Protein AF-A0A353IQE0-F1 (afdb_monomer_lite)

pLDDT: mean 75.42, std 11.04, range [31.83, 89.06]

Secondary structure (DSSP, 8-state):
---------HHHHHHHHH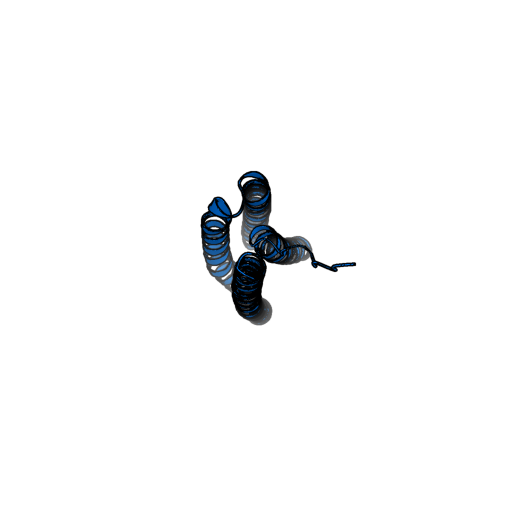HHHHHHHHHHHHHHHTTGGGS-HHHHHHHHHHHHHHHHHHHHHHHHHHHHHHH-HHHHHHHHHHHHHHHHHHHHHHHHHHHH-GGGHHHHHHHHHHHHHHHHHHHHHHHHHHHHHHHHHHHHHHHHHHHT--

Sequence (150 aa):
MSDQSPIQSSVNVFVDWAKARLDEMAANAGTLQTNLDKLDANTRVQAEQAIAQLNQWIEQGQSDIKTAQAQGEASVAQAKADMDAMWAKYQGDSEKWAQLAQDQHATFQARAQAQAQAWQDTVNTYMQRLNDVHDQNKTQAEAQVAQLQA

Radius of gyration: 20.25 Å; chains: 1; bounding box: 47×28×63 Å

Structure (mmCIF, N/CA/C/O backbone):
data_AF-A0A353IQE0-F1
#
_entry.id   AF-A0A353IQE0-F1
#
loop_
_atom_site.group_PDB
_atom_site.id
_atom_site.type_symbol
_atom_site.label_atom_id
_atom_site.label_alt_id
_atom_site.label_comp_id
_atom_site.label_asym_id
_atom_site.label_entity_id
_atom_site.label_seq_id
_atom_site.pdbx_PDB_ins_code
_atom_site.Cartn_x
_atom_site.Cartn_y
_atom_site.Cartn_z
_atom_site.occupancy
_atom_site.B_iso_or_equiv
_atom_site.auth_seq_id
_atom_site.auth_comp_id
_atom_site.auth_asym_id
_atom_site.auth_atom_id
_atom_site.pdbx_PDB_model_num
ATOM 1 N N . MET A 1 1 ? 6.827 -19.594 -36.884 1.00 31.83 1 MET A N 1
ATOM 2 C CA . MET A 1 1 ? 6.021 -18.709 -36.020 1.00 31.83 1 MET A CA 1
ATOM 3 C C . MET A 1 1 ? 6.875 -18.436 -34.807 1.00 31.83 1 MET A C 1
ATOM 5 O O . MET A 1 1 ? 7.380 -19.398 -34.244 1.00 31.83 1 MET A O 1
ATOM 9 N N . SER A 1 2 ? 7.127 -17.170 -34.491 1.00 40.03 2 SER A N 1
ATOM 10 C CA . SER A 1 2 ? 7.942 -16.800 -33.336 1.00 40.03 2 SER A CA 1
ATOM 11 C C . SER A 1 2 ? 6.997 -16.349 -32.237 1.00 40.03 2 SER A C 1
ATOM 13 O O . SER A 1 2 ? 6.524 -15.215 -32.289 1.00 40.03 2 SER A O 1
ATOM 15 N N . ASP A 1 3 ? 6.717 -17.224 -31.270 1.00 40.88 3 ASP A N 1
ATOM 16 C CA . ASP A 1 3 ? 6.020 -16.839 -30.041 1.00 40.88 3 ASP A CA 1
ATOM 17 C C . ASP A 1 3 ? 6.967 -16.001 -29.176 1.00 40.88 3 ASP A C 1
ATOM 19 O O . ASP A 1 3 ? 7.556 -16.455 -28.196 1.00 40.88 3 ASP A O 1
ATOM 23 N N . GLN A 1 4 ? 7.140 -14.743 -29.580 1.00 39.75 4 GLN A N 1
ATOM 24 C CA . GLN A 1 4 ? 7.589 -13.702 -28.676 1.00 39.75 4 GLN A CA 1
ATOM 25 C C . GLN A 1 4 ? 6.426 -13.410 -27.729 1.00 39.75 4 GLN A C 1
ATOM 27 O O . GLN A 1 4 ? 5.563 -12.582 -28.028 1.00 39.75 4 GLN A O 1
ATOM 32 N N . SER A 1 5 ? 6.409 -14.101 -26.585 1.00 46.19 5 SER A N 1
ATOM 33 C CA . SER A 1 5 ? 5.670 -13.638 -25.410 1.00 46.19 5 SER A CA 1
ATOM 34 C C . SER A 1 5 ? 5.940 -12.139 -25.242 1.00 46.19 5 SER A C 1
ATOM 36 O O . SER A 1 5 ? 7.108 -11.739 -25.294 1.00 46.19 5 SER A O 1
ATOM 38 N N . PRO A 1 6 ? 4.904 -11.293 -25.111 1.00 49.09 6 PRO A N 1
ATOM 39 C CA . PRO A 1 6 ? 5.100 -9.853 -25.097 1.00 49.09 6 PRO A CA 1
ATOM 40 C C . PRO A 1 6 ? 5.992 -9.466 -23.919 1.00 49.09 6 PRO A C 1
ATOM 42 O O . PRO A 1 6 ? 5.771 -9.936 -22.801 1.00 49.09 6 PRO A O 1
ATOM 45 N N . ILE A 1 7 ? 6.971 -8.595 -24.182 1.00 54.09 7 ILE A N 1
ATOM 46 C CA . ILE A 1 7 ? 7.855 -8.018 -23.164 1.00 54.09 7 ILE A CA 1
ATOM 47 C C . ILE A 1 7 ? 6.992 -7.516 -22.003 1.00 54.09 7 ILE A C 1
ATOM 49 O O . ILE A 1 7 ? 6.171 -6.607 -22.168 1.00 54.09 7 ILE A O 1
ATOM 53 N N . GLN A 1 8 ? 7.153 -8.123 -20.827 1.00 59.50 8 GLN A N 1
ATOM 54 C CA . GLN A 1 8 ? 6.471 -7.662 -19.626 1.00 59.50 8 GLN A CA 1
ATOM 55 C C . GLN A 1 8 ? 7.100 -6.331 -19.213 1.00 59.50 8 GLN A C 1
ATOM 57 O O . GLN A 1 8 ? 8.171 -6.307 -18.622 1.00 59.50 8 GLN A O 1
ATOM 62 N N . SER A 1 9 ? 6.452 -5.209 -19.534 1.00 77.38 9 SER A N 1
ATOM 63 C CA . SER A 1 9 ? 6.925 -3.901 -19.068 1.00 77.38 9 SER A CA 1
ATOM 64 C C . SER A 1 9 ? 6.909 -3.832 -17.539 1.00 77.38 9 SER A C 1
ATOM 66 O O . SER A 1 9 ? 5.978 -4.323 -16.890 1.00 77.38 9 SER A O 1
ATOM 68 N N . SER A 1 10 ? 7.902 -3.139 -16.978 1.00 76.25 10 SER A N 1
ATOM 69 C CA . SER A 1 10 ? 7.970 -2.801 -15.551 1.00 76.25 10 SER A CA 1
ATOM 70 C C . SER A 1 10 ? 6.695 -2.107 -15.048 1.00 76.25 10 SER A C 1
ATOM 72 O O . SER A 1 10 ? 6.279 -2.334 -13.912 1.00 76.25 10 SER A O 1
ATOM 74 N N . VAL A 1 11 ? 6.011 -1.352 -15.919 1.00 81.00 11 VAL A N 1
ATOM 75 C CA . VAL A 1 11 ? 4.709 -0.723 -15.649 1.00 81.00 11 VAL A CA 1
ATOM 76 C C . VAL A 1 11 ? 3.655 -1.764 -15.279 1.00 81.00 11 VAL A C 1
ATOM 78 O O . VAL A 1 11 ? 2.925 -1.556 -14.320 1.00 81.00 11 VAL A O 1
ATOM 81 N N . ASN A 1 12 ? 3.581 -2.901 -15.976 1.00 83.19 12 ASN A N 1
ATOM 82 C CA . ASN A 1 12 ? 2.582 -3.933 -15.674 1.00 83.19 12 ASN A CA 1
ATOM 83 C C . ASN A 1 12 ? 2.876 -4.616 -14.329 1.00 83.19 12 ASN A C 1
ATOM 85 O O . ASN A 1 12 ? 1.966 -4.816 -13.527 1.00 83.19 12 ASN A O 1
ATOM 89 N N . VAL A 1 13 ? 4.155 -4.903 -14.049 1.00 83.75 13 VAL A N 1
ATOM 90 C CA . VAL A 1 13 ? 4.597 -5.483 -12.767 1.00 83.75 13 VAL A CA 1
ATOM 91 C C . VAL A 1 13 ? 4.281 -4.540 -11.598 1.00 83.75 13 VAL A C 1
ATOM 93 O O . VAL A 1 13 ? 3.793 -4.991 -10.562 1.00 83.75 13 VAL A O 1
ATOM 96 N N . PHE A 1 14 ? 4.489 -3.232 -11.781 1.00 84.81 14 PHE A N 1
ATOM 97 C CA . PHE A 1 14 ? 4.093 -2.197 -10.823 1.00 84.81 14 PHE A CA 1
ATOM 98 C C . PHE A 1 14 ? 2.575 -2.104 -10.651 1.00 84.81 14 PHE A C 1
ATOM 100 O O . PHE A 1 14 ? 2.089 -2.132 -9.525 1.00 84.81 14 PHE A O 1
ATOM 107 N N . VAL A 1 15 ? 1.819 -2.033 -11.749 1.00 86.19 15 VAL A N 1
ATOM 108 C CA . VAL A 1 15 ? 0.356 -1.891 -11.739 1.00 86.19 15 VAL A CA 1
ATOM 109 C C . VAL A 1 15 ? -0.317 -3.039 -10.984 1.00 86.19 15 VAL A C 1
ATOM 111 O O . VAL A 1 15 ? -1.247 -2.793 -10.217 1.00 86.19 15 VAL A O 1
ATOM 114 N N . ASP A 1 16 ? 0.135 -4.279 -11.164 1.00 87.31 16 ASP A N 1
ATOM 115 C CA . ASP A 1 16 ? -0.478 -5.431 -10.495 1.00 87.31 16 ASP A CA 1
ATOM 116 C C . ASP A 1 16 ? -0.091 -5.531 -9.008 1.00 87.31 16 ASP A C 1
ATOM 118 O O . ASP A 1 16 ? -0.947 -5.852 -8.183 1.00 87.31 16 ASP A O 1
ATOM 122 N N . TRP A 1 17 ? 1.146 -5.172 -8.642 1.00 87.62 17 TRP A N 1
ATOM 123 C CA . TRP A 1 17 ? 1.564 -5.001 -7.240 1.00 87.62 17 TRP A CA 1
ATOM 124 C C . TRP A 1 17 ? 0.764 -3.894 -6.536 1.00 87.62 17 TRP A C 1
ATOM 126 O O . TRP A 1 17 ? 0.255 -4.088 -5.432 1.00 87.62 17 TRP A O 1
ATOM 136 N N . ALA A 1 18 ? 0.601 -2.753 -7.206 1.00 87.44 18 ALA A N 1
ATOM 137 C CA . ALA A 1 18 ? -0.098 -1.590 -6.685 1.00 87.44 18 ALA A CA 1
ATOM 138 C C . ALA A 1 18 ? -1.591 -1.878 -6.453 1.00 87.44 18 ALA A C 1
ATOM 140 O O . ALA A 1 18 ? -2.099 -1.597 -5.368 1.00 87.44 18 ALA A O 1
ATOM 141 N N . LYS A 1 19 ? -2.287 -2.500 -7.420 1.00 89.00 19 LYS A N 1
ATOM 142 C CA . LYS A 1 19 ? -3.695 -2.926 -7.267 1.00 89.00 19 LYS A CA 1
ATOM 143 C C . LYS A 1 19 ? -3.885 -3.838 -6.060 1.00 89.00 19 LYS A C 1
ATOM 145 O O . LYS A 1 19 ? -4.678 -3.506 -5.184 1.00 89.00 19 LYS A O 1
ATOM 150 N N . ALA A 1 20 ? -3.115 -4.931 -5.994 1.00 85.69 20 ALA A N 1
ATOM 151 C CA . ALA A 1 20 ? -3.228 -5.926 -4.928 1.00 85.69 20 ALA A CA 1
ATOM 152 C C . ALA A 1 20 ? -3.124 -5.283 -3.537 1.00 85.69 20 ALA A C 1
ATOM 154 O O . ALA A 1 20 ? -3.786 -5.709 -2.592 1.00 85.69 20 ALA A O 1
ATOM 155 N N . ARG A 1 21 ? -2.342 -4.204 -3.419 1.00 81.31 21 ARG A N 1
ATOM 156 C CA . ARG A 1 21 ? -2.203 -3.477 -2.165 1.00 81.31 21 ARG A CA 1
ATOM 157 C C . ARG A 1 21 ? -3.342 -2.512 -1.845 1.00 81.31 21 ARG A C 1
ATOM 159 O O . ARG A 1 21 ? -3.717 -2.367 -0.681 1.00 81.31 21 ARG A O 1
ATOM 166 N N . LEU A 1 22 ? -3.906 -1.856 -2.850 1.00 86.44 22 LEU A N 1
ATOM 167 C CA . LEU A 1 22 ? -5.084 -1.010 -2.654 1.00 86.44 22 LEU A CA 1
ATOM 168 C C . LEU A 1 22 ? -6.300 -1.872 -2.267 1.00 86.44 22 LEU A C 1
ATOM 170 O O . LEU A 1 22 ? -7.083 -1.465 -1.409 1.00 86.44 22 LEU A O 1
ATOM 174 N N . ASP A 1 23 ? -6.391 -3.096 -2.798 1.00 86.06 23 ASP A N 1
ATOM 175 C CA . ASP A 1 23 ? -7.395 -4.092 -2.407 1.00 86.06 23 ASP A CA 1
ATOM 176 C C . ASP A 1 23 ? -7.244 -4.524 -0.931 1.00 86.06 23 ASP A C 1
ATOM 178 O O . ASP A 1 23 ? -8.236 -4.611 -0.203 1.00 86.06 23 ASP A O 1
ATOM 182 N N . GLU A 1 24 ? -6.016 -4.723 -0.433 1.00 81.38 24 GLU A N 1
ATOM 183 C CA . GLU A 1 24 ? -5.770 -4.995 0.994 1.00 81.38 24 GLU A CA 1
ATOM 184 C C . GLU A 1 24 ? -6.140 -3.811 1.904 1.00 81.38 24 GLU A C 1
ATOM 186 O O . GLU A 1 24 ? -6.763 -4.009 2.953 1.00 81.38 24 GLU A O 1
ATOM 191 N N . MET A 1 25 ? -5.808 -2.573 1.509 1.00 80.75 25 MET A N 1
ATOM 192 C CA . MET A 1 25 ? -6.256 -1.371 2.229 1.00 80.75 25 MET A CA 1
ATOM 193 C C . MET A 1 25 ? -7.790 -1.308 2.289 1.00 80.75 25 MET A C 1
ATOM 195 O O . MET A 1 25 ? -8.353 -1.079 3.363 1.00 80.75 25 MET A O 1
ATOM 199 N N . ALA A 1 26 ? -8.470 -1.576 1.169 1.00 83.69 26 ALA A N 1
ATOM 200 C CA . ALA A 1 26 ? -9.928 -1.567 1.076 1.00 83.69 26 ALA A CA 1
ATOM 201 C C . ALA A 1 26 ? -10.577 -2.661 1.945 1.00 83.69 26 ALA A C 1
ATOM 203 O O . ALA A 1 26 ? -11.546 -2.395 2.661 1.00 83.69 26 ALA A O 1
ATOM 204 N N . ALA A 1 27 ? -10.014 -3.873 1.963 1.00 83.19 27 ALA A N 1
ATOM 205 C CA . ALA A 1 27 ? -10.478 -4.966 2.821 1.00 83.19 27 ALA A CA 1
ATOM 206 C C . ALA A 1 27 ? -10.376 -4.621 4.321 1.00 83.19 27 ALA A C 1
ATOM 208 O O . ALA A 1 27 ? -11.225 -5.024 5.127 1.00 83.19 27 ALA A O 1
ATOM 209 N N . ASN A 1 28 ? -9.366 -3.841 4.710 1.00 74.44 28 ASN A N 1
ATOM 210 C CA . ASN A 1 28 ? -9.199 -3.367 6.082 1.00 74.44 28 ASN A CA 1
ATOM 211 C C . ASN A 1 28 ? -10.125 -2.196 6.425 1.00 74.44 28 ASN A C 1
ATOM 213 O O . ASN A 1 28 ? -10.754 -2.240 7.483 1.00 74.44 28 ASN A O 1
ATOM 217 N N . ALA A 1 29 ? -10.311 -1.232 5.518 1.00 76.19 29 ALA A N 1
ATOM 218 C CA . ALA A 1 29 ? -11.320 -0.182 5.663 1.00 76.19 29 ALA A CA 1
ATOM 219 C C . ALA A 1 29 ? -12.729 -0.783 5.842 1.00 76.19 29 ALA A C 1
ATOM 221 O O . ALA A 1 29 ? -13.426 -0.453 6.799 1.00 76.19 29 ALA A O 1
ATOM 222 N N . GLY A 1 30 ? -13.112 -1.759 5.009 1.00 74.62 30 GLY A N 1
ATOM 223 C CA . GLY A 1 30 ? -14.383 -2.485 5.138 1.00 74.62 30 GLY A CA 1
ATOM 224 C C . GLY A 1 30 ? -14.501 -3.314 6.427 1.00 74.62 30 GLY A C 1
ATOM 225 O O . GLY A 1 30 ? -15.585 -3.429 7.006 1.00 74.62 30 GLY A O 1
ATOM 226 N N . THR A 1 31 ? -13.387 -3.848 6.941 1.00 73.31 31 THR A N 1
ATOM 227 C CA . THR A 1 31 ? -13.373 -4.522 8.252 1.00 73.31 31 THR A CA 1
ATOM 228 C C . THR A 1 31 ? -13.590 -3.527 9.395 1.00 73.31 31 THR A C 1
ATOM 230 O O . THR A 1 31 ? -14.360 -3.820 10.306 1.00 73.31 31 THR A O 1
ATOM 233 N N . LEU A 1 32 ? -12.968 -2.344 9.362 1.00 71.69 32 LEU A N 1
ATOM 234 C CA . LEU A 1 32 ? -13.233 -1.289 10.347 1.00 71.69 32 LEU A CA 1
ATOM 235 C C . LEU A 1 32 ? -14.700 -0.836 10.267 1.00 71.69 32 LEU A C 1
ATOM 237 O O . LEU A 1 32 ? -15.397 -0.840 11.281 1.00 71.69 32 LEU A O 1
ATOM 241 N N . GLN A 1 33 ? -15.197 -0.562 9.056 1.00 75.31 33 GLN A N 1
ATOM 242 C CA . GLN A 1 33 ? -16.572 -0.127 8.784 1.00 75.31 33 GLN A CA 1
ATOM 243 C C . GLN A 1 33 ? -17.618 -1.077 9.395 1.00 75.31 33 GLN A C 1
ATOM 245 O O . GLN A 1 33 ? -18.544 -0.628 10.066 1.00 75.31 33 GLN A O 1
ATOM 250 N N . THR A 1 34 ? -17.445 -2.393 9.225 1.00 77.00 34 THR A N 1
ATOM 251 C CA . THR A 1 34 ? -18.360 -3.432 9.748 1.00 77.00 34 THR A CA 1
ATOM 252 C C . THR A 1 34 ? -18.287 -3.647 11.266 1.00 77.00 34 THR A C 1
ATOM 254 O O . THR A 1 34 ? -19.056 -4.440 11.816 1.00 77.00 34 THR A O 1
ATOM 257 N N . ASN A 1 35 ? -17.388 -2.949 11.967 1.00 70.38 35 ASN A N 1
ATOM 258 C CA . ASN A 1 35 ? -17.261 -3.002 13.423 1.00 70.38 35 ASN A CA 1
ATOM 259 C C . ASN A 1 35 ? -17.539 -1.659 14.125 1.00 70.38 35 ASN A C 1
ATOM 261 O O . ASN A 1 35 ? -17.584 -1.652 15.352 1.00 70.38 35 ASN A O 1
ATOM 265 N N . LEU A 1 36 ? -17.799 -0.561 13.398 1.00 72.31 36 LEU A N 1
ATOM 266 C CA . LEU A 1 36 ? -18.052 0.772 13.979 1.00 72.31 36 LEU A CA 1
ATOM 267 C C . LEU A 1 36 ? -19.172 0.792 15.028 1.00 72.31 36 LEU A C 1
ATOM 269 O O . LEU A 1 36 ? -19.028 1.425 16.070 1.00 72.31 36 LEU A O 1
ATOM 273 N N . ASP A 1 37 ? -20.268 0.068 14.790 1.00 75.38 37 ASP A N 1
ATOM 274 C CA . ASP A 1 37 ? -21.417 0.009 15.707 1.00 75.38 37 ASP A CA 1
ATOM 275 C C . ASP A 1 37 ? -21.161 -0.836 16.975 1.00 75.38 37 ASP A C 1
ATOM 277 O O . ASP A 1 37 ? -22.044 -0.969 17.819 1.00 75.38 37 ASP A O 1
ATOM 281 N N . LYS A 1 38 ? -19.954 -1.403 17.123 1.00 73.00 38 LYS A N 1
ATOM 282 C CA . LYS A 1 38 ? -19.484 -2.117 18.326 1.00 73.00 38 LYS A CA 1
ATOM 283 C C . LYS A 1 38 ? -18.528 -1.273 19.179 1.00 73.00 38 LYS A C 1
ATOM 285 O O . LYS A 1 38 ? -18.077 -1.749 20.217 1.00 73.00 38 LYS A O 1
ATOM 290 N N . LEU A 1 39 ? -18.181 -0.067 18.726 1.00 71.88 39 LEU A N 1
ATOM 291 C CA . LEU A 1 39 ? -17.257 0.848 19.395 1.00 71.88 39 LEU A CA 1
ATOM 292 C C . LEU A 1 39 ? -18.030 1.881 20.225 1.00 71.88 39 LEU A C 1
ATOM 294 O O . LEU A 1 39 ? -19.154 2.256 19.884 1.00 71.88 39 LEU A O 1
ATOM 298 N N . ASP A 1 40 ? -17.411 2.385 21.293 1.00 75.31 40 ASP A N 1
ATOM 299 C CA . ASP A 1 40 ? -17.906 3.578 21.981 1.00 75.31 40 ASP A CA 1
ATOM 300 C C . ASP A 1 40 ? -17.809 4.822 21.076 1.00 75.31 40 ASP A C 1
ATOM 302 O O . ASP A 1 40 ? -17.095 4.832 20.073 1.00 75.31 40 ASP A O 1
ATOM 306 N N . ALA A 1 41 ? -18.500 5.903 21.441 1.00 74.75 41 ALA A N 1
ATOM 307 C CA . ALA A 1 41 ? -18.588 7.103 20.610 1.00 74.75 41 ALA A CA 1
ATOM 308 C C . ALA A 1 41 ? -17.231 7.774 20.302 1.00 74.75 41 ALA A C 1
ATOM 310 O O . ALA A 1 41 ? -17.086 8.364 19.233 1.00 74.75 41 ALA A O 1
ATOM 311 N N . ASN A 1 42 ? -16.237 7.691 21.193 1.00 72.69 42 ASN A N 1
ATOM 312 C CA . ASN A 1 42 ? -14.917 8.278 20.960 1.00 72.69 42 ASN A CA 1
ATOM 313 C C . ASN A 1 42 ? -14.073 7.382 20.041 1.00 72.69 42 ASN A C 1
ATOM 315 O O . ASN A 1 42 ? -13.528 7.857 19.042 1.00 72.69 42 ASN A O 1
ATOM 319 N N . THR A 1 43 ? -14.013 6.080 20.329 1.00 70.19 43 THR A N 1
ATOM 320 C CA . THR A 1 43 ? -13.270 5.117 19.499 1.00 70.19 43 THR A CA 1
ATOM 321 C C . THR A 1 43 ? -13.892 4.975 18.105 1.00 70.19 43 THR A C 1
ATOM 323 O O . THR A 1 43 ? -13.172 4.841 17.116 1.00 70.19 43 THR A O 1
ATOM 326 N N . ARG A 1 44 ? -15.222 5.106 17.991 1.00 73.69 44 ARG A N 1
ATOM 327 C CA . ARG A 1 44 ? -15.947 5.170 16.714 1.00 73.69 44 ARG A CA 1
ATOM 328 C C . ARG A 1 44 ? -15.477 6.331 15.843 1.00 73.69 44 ARG A C 1
ATOM 330 O O . ARG A 1 44 ? -15.116 6.094 14.697 1.00 73.69 44 ARG A O 1
ATOM 337 N N . VAL A 1 45 ? -15.431 7.557 16.373 1.00 77.69 45 VAL A N 1
ATOM 338 C CA . VAL A 1 45 ? -14.986 8.744 15.613 1.00 77.69 45 VAL A CA 1
ATOM 339 C C . VAL A 1 45 ? -13.549 8.574 15.111 1.00 77.69 45 VAL A C 1
ATOM 341 O O . VAL A 1 45 ? -13.234 8.951 13.984 1.00 77.69 45 VAL A O 1
ATOM 344 N N . GLN A 1 46 ? -12.680 7.956 15.912 1.00 72.62 46 GLN A N 1
ATOM 345 C CA . GLN A 1 46 ? -11.293 7.677 15.528 1.00 72.62 46 GLN A CA 1
ATOM 346 C C . GLN A 1 46 ? -11.201 6.591 14.437 1.00 72.62 46 GLN A C 1
ATOM 348 O O . GLN A 1 46 ? -10.394 6.713 13.516 1.00 72.62 46 GLN A O 1
ATOM 353 N N . ALA A 1 47 ? -12.069 5.576 14.470 1.00 71.81 47 ALA A N 1
ATOM 354 C CA . ALA A 1 47 ? -12.185 4.575 13.408 1.00 71.81 47 ALA A CA 1
ATOM 355 C C . ALA A 1 47 ? -12.847 5.123 12.122 1.00 71.81 47 ALA A C 1
ATOM 357 O O . ALA A 1 47 ? -12.478 4.722 11.022 1.00 71.81 47 ALA A O 1
ATOM 358 N N . GLU A 1 48 ? -13.776 6.075 12.223 1.00 79.38 48 GLU A N 1
ATOM 359 C CA . GLU A 1 48 ? -14.361 6.779 11.072 1.00 79.38 48 GLU A CA 1
ATOM 360 C C . GLU A 1 48 ? -13.323 7.689 10.387 1.00 79.38 48 GLU A C 1
ATOM 362 O O . GLU A 1 48 ? -13.224 7.699 9.159 1.00 79.38 48 GLU A O 1
ATOM 367 N N . GLN A 1 49 ? -12.471 8.369 11.167 1.00 80.69 49 GLN A N 1
ATOM 368 C CA . GLN A 1 49 ? -11.302 9.101 10.657 1.00 80.69 49 GLN A CA 1
ATOM 369 C C . GLN A 1 49 ? -10.294 8.165 9.970 1.00 80.69 49 GLN A C 1
ATOM 371 O O . GLN A 1 49 ? -9.831 8.474 8.871 1.00 80.69 49 GLN A O 1
ATOM 376 N N . ALA A 1 50 ? -10.011 7.000 10.565 1.00 75.50 50 ALA A N 1
ATOM 377 C CA . ALA A 1 50 ? -9.164 5.970 9.965 1.00 75.50 50 ALA A CA 1
ATOM 378 C C . ALA A 1 50 ? -9.690 5.518 8.592 1.00 75.50 50 ALA A C 1
ATOM 380 O O . ALA A 1 50 ? -8.943 5.499 7.619 1.00 75.50 50 ALA A O 1
ATOM 381 N N . ILE A 1 51 ? -10.985 5.207 8.483 1.00 77.50 51 ILE A N 1
ATOM 382 C CA . ILE A 1 51 ? -11.612 4.787 7.219 1.00 77.50 51 ILE A CA 1
ATOM 383 C C . ILE A 1 51 ? -11.526 5.894 6.157 1.00 77.50 51 ILE A C 1
ATOM 385 O O . ILE A 1 51 ? -11.190 5.608 5.008 1.00 77.50 51 ILE A O 1
ATOM 389 N N . ALA A 1 52 ? -11.770 7.157 6.522 1.00 83.50 52 ALA A N 1
ATOM 390 C CA . ALA A 1 52 ? -11.635 8.280 5.593 1.00 83.50 52 ALA A CA 1
ATOM 391 C C . ALA A 1 52 ? -10.192 8.428 5.066 1.00 83.50 52 ALA A C 1
ATOM 393 O O . ALA A 1 52 ? -9.985 8.607 3.866 1.00 83.50 52 ALA A O 1
ATOM 394 N N . GLN A 1 53 ? -9.199 8.283 5.948 1.00 82.25 53 GLN A N 1
ATOM 395 C CA . GLN A 1 53 ? -7.776 8.318 5.607 1.00 82.25 53 GLN A CA 1
ATOM 396 C C . GLN A 1 53 ? -7.366 7.147 4.692 1.00 82.25 53 GLN A C 1
ATOM 398 O O . GLN A 1 53 ? -6.646 7.352 3.714 1.00 82.25 53 GLN A O 1
ATOM 403 N N . LEU A 1 54 ? -7.873 5.936 4.956 1.00 80.81 54 LEU A N 1
ATOM 404 C CA . LEU A 1 54 ? -7.673 4.761 4.100 1.00 80.81 54 LEU A CA 1
ATOM 405 C C . LEU A 1 54 ? -8.249 4.972 2.697 1.00 80.81 54 LEU A C 1
ATOM 407 O O . LEU A 1 54 ? -7.574 4.683 1.713 1.00 80.81 54 LEU A O 1
ATOM 411 N N . ASN A 1 55 ? -9.463 5.515 2.594 1.00 83.44 55 ASN A N 1
ATOM 412 C CA . ASN A 1 55 ? -10.101 5.785 1.306 1.00 83.44 55 ASN A CA 1
ATOM 413 C C . ASN A 1 55 ? -9.317 6.832 0.495 1.00 83.44 55 ASN A C 1
ATOM 415 O O . ASN A 1 55 ? -9.078 6.618 -0.691 1.00 83.44 55 ASN A O 1
ATOM 419 N N . GLN A 1 56 ? -8.821 7.898 1.135 1.00 86.69 56 GLN A N 1
ATOM 420 C CA . GLN A 1 56 ? -7.966 8.894 0.477 1.00 86.69 56 GLN A CA 1
ATOM 421 C C . GLN A 1 56 ? -6.662 8.279 -0.070 1.00 86.69 56 GLN A C 1
ATOM 423 O O . GLN A 1 56 ? -6.223 8.623 -1.167 1.00 86.69 56 GLN A O 1
ATOM 428 N N . TRP A 1 57 ? -6.043 7.349 0.663 1.00 84.75 57 TRP A N 1
ATOM 429 C CA . TRP A 1 57 ? -4.869 6.607 0.188 1.00 84.75 57 TRP A CA 1
ATOM 430 C C . TRP A 1 57 ? -5.194 5.654 -0.967 1.00 84.75 57 TRP A C 1
ATOM 432 O O . TRP A 1 57 ? -4.422 5.555 -1.921 1.00 84.75 57 TRP A O 1
ATOM 442 N N . ILE A 1 58 ? -6.358 5.002 -0.933 1.00 84.25 58 ILE A N 1
ATOM 443 C CA . ILE A 1 58 ? -6.830 4.156 -2.036 1.00 84.25 58 ILE A CA 1
ATOM 444 C C . ILE A 1 58 ? -7.034 4.994 -3.311 1.00 84.25 58 ILE A C 1
ATOM 446 O O . ILE A 1 58 ? -6.593 4.595 -4.390 1.00 84.25 58 ILE A O 1
ATOM 450 N N . GLU A 1 59 ? -7.642 6.176 -3.196 1.00 88.56 59 GLU A N 1
ATOM 451 C CA . GLU A 1 59 ? -7.827 7.118 -4.308 1.00 88.56 59 GLU A CA 1
ATOM 452 C C . GLU A 1 59 ? -6.493 7.644 -4.865 1.00 88.56 59 GLU A C 1
ATOM 454 O O . GLU A 1 59 ? -6.312 7.670 -6.087 1.00 88.56 59 GLU A O 1
ATOM 459 N N . GLN A 1 60 ? -5.538 7.998 -3.994 1.00 87.69 60 GLN A N 1
ATOM 460 C CA . GLN A 1 60 ? -4.203 8.446 -4.403 1.00 87.69 60 GLN A CA 1
ATOM 461 C C . GLN A 1 60 ? -3.453 7.345 -5.165 1.00 87.69 60 GLN A C 1
ATOM 463 O O . GLN A 1 60 ? -3.061 7.567 -6.309 1.00 87.69 60 GLN A O 1
ATOM 468 N N . GLY A 1 61 ? -3.356 6.130 -4.614 1.00 85.56 61 GLY A N 1
ATOM 469 C CA . GLY A 1 61 ? -2.679 5.019 -5.292 1.00 85.56 61 GLY A CA 1
ATOM 470 C C . GLY A 1 61 ? -3.324 4.640 -6.632 1.00 85.56 61 GLY A C 1
ATOM 471 O O . GLY A 1 61 ? -2.629 4.288 -7.584 1.00 85.56 61 GLY A O 1
ATOM 472 N N . GLN A 1 62 ? -4.649 4.787 -6.773 1.00 88.81 62 GLN A N 1
ATOM 473 C CA . GLN A 1 62 ? -5.318 4.649 -8.074 1.00 88.81 62 GLN A CA 1
ATOM 474 C C . GLN A 1 62 ? -4.943 5.758 -9.073 1.00 88.81 62 GLN A C 1
ATOM 476 O O . GLN A 1 62 ? -5.024 5.531 -10.283 1.00 88.81 62 GLN A O 1
ATOM 481 N N . SER A 1 63 ? -4.577 6.953 -8.608 1.00 89.06 63 SER A N 1
ATOM 482 C CA . SER A 1 63 ? -4.032 8.035 -9.438 1.00 89.06 63 SER A CA 1
ATOM 483 C C . SER A 1 63 ? -2.587 7.747 -9.855 1.00 89.06 63 SER A C 1
ATOM 485 O O . SER A 1 63 ? -2.230 7.915 -11.024 1.00 89.06 63 SER A O 1
ATOM 487 N N . ASP A 1 64 ? -1.778 7.221 -8.936 1.00 83.19 64 ASP A N 1
ATOM 488 C CA . ASP A 1 64 ? -0.370 6.881 -9.172 1.00 83.19 64 ASP A CA 1
ATOM 489 C C . ASP A 1 64 ? -0.244 5.728 -10.185 1.00 83.19 64 ASP A C 1
ATOM 491 O O . ASP A 1 64 ? 0.545 5.807 -11.127 1.00 83.19 64 ASP A O 1
ATOM 495 N N . ILE A 1 65 ? -1.121 4.717 -10.091 1.00 87.12 65 ILE A N 1
ATOM 496 C CA . ILE A 1 65 ? -1.302 3.658 -11.104 1.00 87.12 65 ILE A CA 1
ATOM 497 C C . ILE A 1 65 ? -1.589 4.246 -12.491 1.00 87.12 65 ILE A C 1
ATOM 499 O O . ILE A 1 65 ? -0.913 3.896 -13.460 1.00 87.12 65 ILE A O 1
ATOM 503 N N . LYS A 1 66 ? -2.572 5.151 -12.608 1.00 87.50 66 LYS A N 1
ATOM 504 C CA . LYS A 1 66 ? -2.938 5.779 -13.894 1.00 87.50 66 LYS A CA 1
ATOM 505 C C . LYS A 1 66 ? -1.786 6.618 -14.450 1.00 87.50 66 LYS A C 1
ATOM 507 O O . LYS A 1 66 ? -1.560 6.624 -15.657 1.00 87.50 66 LYS A O 1
ATOM 512 N N . THR A 1 67 ? -1.041 7.287 -13.573 1.00 84.06 67 THR A N 1
ATOM 513 C CA . THR A 1 67 ? 0.136 8.088 -13.929 1.00 84.06 67 THR A CA 1
ATOM 514 C C . THR A 1 67 ? 1.254 7.197 -14.472 1.00 84.06 67 THR A C 1
ATOM 516 O O . THR A 1 67 ? 1.757 7.471 -15.561 1.00 84.06 67 THR A O 1
ATOM 519 N N . ALA A 1 68 ? 1.554 6.077 -13.804 1.00 81.06 68 ALA A N 1
ATOM 520 C CA . ALA A 1 68 ? 2.515 5.080 -14.275 1.00 81.06 68 ALA A CA 1
ATOM 521 C C . ALA A 1 68 ? 2.129 4.476 -15.636 1.00 81.06 68 ALA A C 1
ATOM 523 O O . ALA A 1 68 ? 2.971 4.330 -16.523 1.00 81.06 68 ALA A O 1
ATOM 524 N N . GLN A 1 69 ? 0.841 4.183 -15.837 1.00 84.12 69 GLN A N 1
ATOM 525 C CA . GLN A 1 69 ? 0.316 3.688 -17.113 1.00 84.12 69 GLN A CA 1
ATOM 526 C C . GLN A 1 69 ? 0.381 4.725 -18.245 1.00 84.12 69 GLN A C 1
ATOM 528 O O . GLN A 1 69 ? 0.560 4.344 -19.400 1.00 84.12 69 GLN A O 1
ATOM 533 N N . ALA A 1 70 ? 0.244 6.018 -17.937 1.00 83.81 70 ALA A N 1
ATOM 534 C CA . ALA A 1 70 ? 0.251 7.093 -18.930 1.00 83.81 70 ALA A CA 1
ATOM 535 C C . ALA A 1 70 ? 1.659 7.610 -19.280 1.00 83.81 70 ALA A C 1
ATOM 537 O O . ALA A 1 70 ? 1.889 8.021 -20.416 1.00 83.81 70 ALA A O 1
ATOM 538 N N . GLN A 1 71 ? 2.588 7.617 -18.319 1.00 85.81 71 GLN A N 1
ATOM 539 C CA . GLN A 1 71 ? 3.946 8.161 -18.483 1.00 85.81 71 GLN A CA 1
ATOM 540 C C . GLN A 1 71 ? 5.018 7.078 -18.696 1.00 85.81 71 GLN A C 1
ATOM 542 O O . GLN A 1 71 ? 6.139 7.391 -19.098 1.00 85.81 71 GLN A O 1
ATOM 547 N N . GLY A 1 72 ? 4.686 5.806 -18.466 1.00 79.88 72 GLY A N 1
ATOM 548 C CA . GLY A 1 72 ? 5.579 4.679 -18.707 1.00 79.88 72 GLY A CA 1
ATOM 549 C C . GLY A 1 72 ? 6.688 4.527 -17.662 1.00 79.88 72 GLY A C 1
ATOM 550 O O . GLY A 1 72 ? 6.647 5.103 -16.572 1.00 79.88 72 GLY A O 1
ATOM 551 N N . GLU A 1 73 ? 7.699 3.727 -18.009 1.00 77.81 73 GLU A N 1
ATOM 552 C CA . GLU A 1 73 ? 8.686 3.164 -17.070 1.00 77.81 73 GLU A CA 1
ATOM 553 C C . GLU A 1 73 ? 9.443 4.228 -16.252 1.00 77.81 73 GLU A C 1
ATOM 555 O O . GLU A 1 73 ? 9.733 4.016 -15.077 1.00 77.81 73 GLU A O 1
ATOM 560 N N . ALA A 1 74 ? 9.676 5.415 -16.825 1.00 78.44 74 ALA A N 1
ATOM 561 C CA . ALA A 1 74 ? 10.346 6.534 -16.156 1.00 78.44 74 ALA A CA 1
ATOM 562 C C . ALA A 1 74 ? 9.603 7.064 -14.910 1.00 78.44 74 ALA A C 1
ATOM 564 O O . ALA A 1 74 ? 10.226 7.648 -14.027 1.00 78.44 74 ALA A O 1
ATOM 565 N N . SER A 1 75 ? 8.285 6.859 -14.826 1.00 81.00 75 SER A N 1
ATOM 566 C CA . SER A 1 75 ? 7.447 7.312 -13.704 1.00 81.00 75 SER A CA 1
ATOM 567 C C . SER A 1 75 ? 7.213 6.238 -12.631 1.00 81.00 75 SER A C 1
ATOM 569 O O . SER A 1 75 ? 6.884 6.569 -11.491 1.00 81.00 75 SER A O 1
ATOM 571 N N . VAL A 1 76 ? 7.450 4.959 -12.957 1.00 82.88 76 VAL A N 1
ATOM 572 C CA . VAL A 1 76 ? 7.223 3.807 -12.061 1.00 82.88 76 VAL A CA 1
ATOM 573 C C . VAL A 1 76 ? 8.036 3.921 -10.768 1.00 82.88 76 VAL A C 1
ATOM 575 O O . VAL A 1 76 ? 7.529 3.613 -9.692 1.00 82.88 76 VAL A O 1
ATOM 578 N N . ALA A 1 77 ? 9.277 4.409 -10.851 1.00 82.06 77 ALA A N 1
ATOM 579 C CA . ALA A 1 77 ? 10.141 4.579 -9.683 1.00 82.06 77 ALA A CA 1
ATOM 580 C C . ALA A 1 77 ? 9.576 5.589 -8.664 1.00 82.06 77 ALA A C 1
ATOM 582 O O . ALA A 1 77 ? 9.629 5.335 -7.461 1.00 82.06 77 ALA A O 1
ATOM 583 N N . GLN A 1 78 ? 8.997 6.697 -9.142 1.00 82.75 78 GLN A N 1
ATOM 584 C CA . GLN A 1 78 ? 8.370 7.710 -8.289 1.00 82.75 78 GLN A CA 1
ATOM 585 C C . GLN A 1 78 ? 7.049 7.187 -7.711 1.00 82.75 78 GLN A C 1
ATOM 587 O O . GLN A 1 78 ? 6.881 7.176 -6.496 1.00 82.75 78 GLN A O 1
ATOM 592 N N . ALA A 1 79 ? 6.170 6.643 -8.560 1.00 82.81 79 ALA A N 1
ATOM 593 C CA . ALA A 1 79 ? 4.888 6.084 -8.134 1.00 82.81 79 ALA A CA 1
ATOM 594 C C . ALA A 1 79 ? 5.053 4.960 -7.088 1.00 82.81 79 ALA A C 1
ATOM 596 O O . ALA A 1 79 ? 4.267 4.864 -6.146 1.00 82.81 79 ALA A O 1
ATOM 597 N N . LYS A 1 80 ? 6.115 4.142 -7.185 1.00 83.25 80 LYS A N 1
ATOM 598 C CA . LYS A 1 80 ? 6.456 3.167 -6.139 1.00 83.25 80 LYS A CA 1
ATOM 599 C C . LYS A 1 80 ? 6.899 3.838 -4.836 1.00 83.25 80 LYS A C 1
ATOM 601 O O . LYS A 1 80 ? 6.437 3.424 -3.777 1.00 83.25 80 LYS A O 1
ATOM 606 N N . ALA A 1 81 ? 7.762 4.853 -4.895 1.00 86.00 81 ALA A N 1
ATOM 607 C CA . ALA A 1 81 ? 8.230 5.563 -3.703 1.00 86.00 81 ALA A CA 1
ATOM 608 C C . ALA A 1 81 ? 7.077 6.248 -2.944 1.00 86.00 81 ALA A C 1
ATOM 610 O O . ALA A 1 81 ? 7.031 6.188 -1.714 1.00 86.00 81 ALA A O 1
ATOM 611 N N . ASP A 1 82 ? 6.116 6.827 -3.667 1.00 84.88 82 ASP A N 1
ATOM 612 C CA . ASP A 1 82 ? 4.920 7.436 -3.079 1.00 84.88 82 ASP A CA 1
ATOM 613 C C . ASP A 1 82 ? 4.009 6.380 -2.424 1.00 84.88 82 ASP A C 1
ATOM 615 O O . ASP A 1 82 ? 3.588 6.558 -1.277 1.00 84.88 82 ASP A O 1
ATOM 619 N N . MET A 1 83 ? 3.790 5.227 -3.071 1.00 83.00 83 MET A N 1
ATOM 620 C CA . MET A 1 83 ? 3.038 4.112 -2.476 1.00 83.00 83 MET A CA 1
ATOM 621 C C . MET A 1 83 ? 3.747 3.461 -1.273 1.00 83.00 83 MET A C 1
ATOM 623 O O . MET A 1 83 ? 3.082 3.102 -0.298 1.00 83.00 83 MET A O 1
ATOM 627 N N . ASP A 1 84 ? 5.078 3.346 -1.287 1.00 83.12 84 ASP A N 1
ATOM 628 C CA . ASP A 1 84 ? 5.862 2.868 -0.139 1.00 83.12 84 ASP A CA 1
ATOM 629 C C . ASP A 1 84 ? 5.736 3.842 1.052 1.00 83.12 84 ASP A C 1
ATOM 631 O O . ASP A 1 84 ? 5.514 3.421 2.191 1.00 83.12 84 ASP A O 1
ATOM 635 N N . ALA A 1 85 ? 5.814 5.156 0.801 1.00 85.12 85 ALA A N 1
ATOM 636 C CA . ALA A 1 85 ? 5.654 6.194 1.821 1.00 85.12 85 ALA A CA 1
ATOM 637 C C . ALA A 1 85 ? 4.217 6.273 2.372 1.00 85.12 85 ALA A C 1
ATOM 639 O O . ALA A 1 85 ? 4.013 6.515 3.566 1.00 85.12 85 ALA A O 1
ATOM 640 N N . MET A 1 86 ? 3.218 6.037 1.520 1.00 83.12 86 MET A N 1
ATOM 641 C CA . MET A 1 86 ? 1.812 5.883 1.897 1.00 83.12 86 MET A CA 1
ATOM 642 C C . MET A 1 86 ? 1.607 4.654 2.792 1.00 83.12 86 MET A C 1
ATOM 644 O O . MET A 1 86 ? 0.936 4.742 3.821 1.00 83.12 86 MET A O 1
ATOM 648 N N . TRP A 1 87 ? 2.249 3.526 2.473 1.00 78.81 87 TRP A N 1
ATOM 649 C CA . TRP A 1 87 ? 2.177 2.331 3.310 1.00 78.81 87 TRP A CA 1
ATOM 650 C C . TRP A 1 87 ? 2.887 2.483 4.662 1.00 78.81 87 TRP A C 1
ATOM 652 O O . TRP A 1 87 ? 2.358 2.040 5.681 1.00 78.81 87 TRP A O 1
ATOM 662 N N . ALA A 1 88 ? 4.039 3.157 4.718 1.00 81.88 88 ALA A N 1
ATOM 663 C CA . ALA A 1 88 ? 4.719 3.424 5.987 1.00 81.88 88 ALA A CA 1
ATOM 664 C C . ALA A 1 88 ? 3.826 4.218 6.967 1.00 81.88 88 ALA A C 1
ATOM 666 O O . ALA A 1 88 ? 3.843 3.966 8.174 1.00 81.88 88 ALA A O 1
ATOM 667 N N . LYS A 1 89 ? 2.989 5.130 6.447 1.00 80.81 89 LYS A N 1
ATOM 668 C CA . LYS A 1 89 ? 1.951 5.821 7.232 1.00 80.81 89 LYS A CA 1
ATOM 669 C C . LYS A 1 89 ? 0.848 4.858 7.674 1.00 80.81 89 LYS A C 1
ATOM 671 O O . LYS 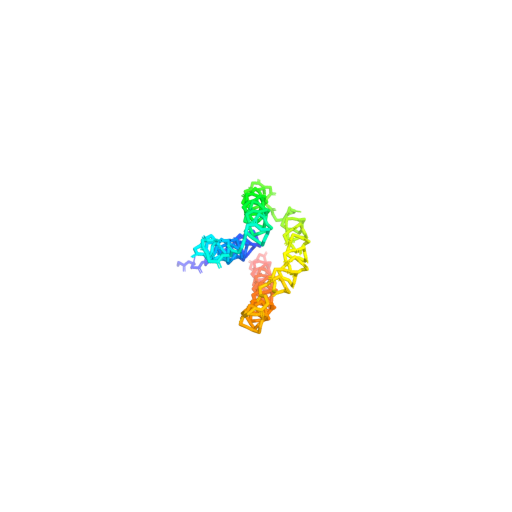A 1 89 ? 0.536 4.832 8.860 1.00 80.81 89 LYS A O 1
ATOM 676 N N . TYR A 1 90 ? 0.326 4.027 6.763 1.00 75.94 90 TYR A N 1
ATOM 677 C CA . TYR A 1 90 ? -0.661 2.993 7.102 1.00 75.94 90 TYR A CA 1
ATOM 678 C C . TYR A 1 90 ? -0.202 2.126 8.277 1.00 75.94 90 TYR A C 1
ATOM 680 O O . TYR A 1 90 ? -0.969 1.926 9.214 1.00 75.94 90 TYR A O 1
ATOM 688 N N . GLN A 1 91 ? 1.042 1.634 8.262 1.00 74.25 91 GLN A N 1
ATOM 689 C CA . GLN A 1 91 ? 1.545 0.769 9.333 1.00 74.25 91 GLN A CA 1
ATOM 690 C C . GLN A 1 91 ? 1.522 1.497 10.680 1.00 74.25 91 GLN A C 1
ATOM 692 O O . GLN A 1 91 ? 0.887 1.015 11.619 1.00 74.25 91 GLN A O 1
ATOM 697 N N . GLY A 1 92 ? 2.121 2.691 10.744 1.00 75.31 92 GLY A N 1
ATOM 698 C CA . GLY A 1 92 ? 2.176 3.497 11.965 1.00 75.31 92 GLY A CA 1
ATOM 699 C C . GLY A 1 92 ? 0.817 4.000 12.466 1.00 75.31 92 GLY A C 1
ATOM 700 O O . GLY A 1 92 ? 0.680 4.275 13.656 1.00 75.31 92 GLY A O 1
ATOM 701 N N . ASP A 1 93 ? -0.197 4.110 11.604 1.00 73.62 93 ASP A N 1
ATOM 702 C CA . ASP A 1 93 ? -1.569 4.426 12.018 1.00 73.62 93 ASP A CA 1
ATOM 703 C C . ASP A 1 93 ? -2.352 3.167 12.440 1.00 73.62 93 ASP A C 1
ATOM 705 O O . ASP A 1 93 ? -3.073 3.201 13.439 1.00 73.62 93 ASP A O 1
ATOM 709 N N . SER A 1 94 ? -2.120 2.017 11.796 1.00 69.00 94 SER A N 1
ATOM 710 C CA . SER A 1 94 ? -2.731 0.734 12.172 1.00 69.00 94 SER A CA 1
ATOM 711 C C . SER A 1 94 ? -2.336 0.260 13.577 1.00 69.00 94 SER A C 1
ATOM 713 O O . SER A 1 94 ? -3.173 -0.283 14.300 1.00 69.00 94 SER A O 1
ATOM 715 N N . GLU A 1 95 ? -1.105 0.540 14.021 1.00 66.25 95 GLU A N 1
ATOM 716 C CA . GLU A 1 95 ? -0.669 0.265 15.397 1.00 66.25 95 GLU A CA 1
ATOM 717 C C . GLU A 1 95 ? -1.433 1.104 16.432 1.00 66.25 95 GLU A C 1
ATOM 719 O O . GLU A 1 95 ? -1.729 0.616 17.524 1.00 66.25 95 GLU A O 1
ATOM 724 N N . LYS A 1 96 ? -1.819 2.341 16.090 1.00 68.44 96 LYS A N 1
ATOM 725 C CA . LYS A 1 96 ? -2.645 3.193 16.962 1.00 68.44 96 LYS A CA 1
ATOM 726 C C . LYS A 1 96 ? -4.061 2.633 17.058 1.00 68.44 96 LYS A C 1
ATOM 728 O O . LYS A 1 96 ? -4.605 2.536 18.154 1.00 68.44 96 LYS A O 1
ATOM 733 N N . TRP A 1 97 ? -4.642 2.204 15.936 1.00 64.50 97 TRP A N 1
ATOM 734 C CA . TRP A 1 97 ? -5.975 1.589 15.914 1.00 64.50 97 TRP A CA 1
ATOM 735 C C . TRP A 1 97 ? -6.022 0.276 16.713 1.00 64.50 97 TRP A C 1
ATOM 737 O O . TRP A 1 97 ? -7.019 0.009 17.382 1.00 64.50 97 TRP A O 1
ATOM 747 N N . ALA A 1 98 ? -4.921 -0.486 16.741 1.00 63.53 98 ALA A N 1
ATOM 748 C CA . ALA A 1 98 ? -4.780 -1.654 17.611 1.00 63.53 98 ALA A CA 1
ATOM 749 C C . ALA A 1 98 ? -4.892 -1.285 19.103 1.00 63.53 98 ALA A C 1
ATOM 751 O O . ALA A 1 98 ? -5.644 -1.924 19.837 1.00 63.53 98 ALA A O 1
ATOM 752 N N . GLN A 1 99 ? -4.181 -0.236 19.535 1.00 64.00 99 GLN A N 1
ATOM 753 C CA . GLN A 1 99 ? -4.134 0.218 20.934 1.00 64.00 99 GLN A CA 1
ATOM 754 C C . GLN A 1 99 ? -5.480 0.763 21.438 1.00 64.00 99 GLN A C 1
ATOM 756 O O . GLN A 1 99 ? -5.784 0.646 22.626 1.00 64.00 99 GLN A O 1
ATOM 761 N N . LEU A 1 100 ? -6.289 1.345 20.546 1.00 60.50 100 LEU A N 1
ATOM 762 C CA . LEU A 1 100 ? -7.630 1.844 20.864 1.00 60.50 100 LEU A CA 1
ATOM 763 C C . LEU A 1 100 ? -8.627 0.712 21.152 1.00 60.50 100 LEU A C 1
ATOM 765 O O . LEU A 1 100 ? -9.485 0.843 22.022 1.00 60.50 100 LEU A O 1
ATOM 769 N N . ALA A 1 101 ? -8.504 -0.418 20.457 1.00 59.94 101 ALA A N 1
ATOM 770 C CA . ALA A 1 101 ? -9.421 -1.548 20.563 1.00 59.94 101 ALA A CA 1
ATOM 771 C C . ALA A 1 101 ? -9.129 -2.437 21.792 1.00 59.94 101 ALA A C 1
ATOM 773 O O . ALA A 1 101 ? -8.936 -3.636 21.629 1.00 59.94 101 ALA A O 1
ATOM 774 N N . GLN A 1 102 ? -9.078 -1.877 23.010 1.00 58.19 102 GLN A N 1
ATOM 775 C CA . GLN A 1 102 ? -8.539 -2.535 24.221 1.00 58.19 102 GLN A CA 1
ATOM 776 C C . GLN A 1 102 ? -8.980 -4.003 24.418 1.00 58.19 102 GLN A C 1
ATOM 778 O O . GLN A 1 102 ? -8.120 -4.876 24.539 1.00 58.19 102 GLN A O 1
ATOM 783 N N . ASP A 1 103 ? -10.282 -4.300 24.346 1.00 55.69 103 ASP A N 1
ATOM 784 C CA . ASP A 1 103 ? -10.834 -5.660 24.527 1.00 55.69 103 ASP A CA 1
ATOM 785 C C . ASP A 1 103 ? -10.497 -6.649 23.388 1.00 55.69 103 ASP A C 1
ATOM 787 O O . ASP A 1 103 ? -10.678 -7.859 23.527 1.00 55.69 103 ASP A O 1
ATOM 791 N N . GLN A 1 104 ? -10.014 -6.158 22.244 1.00 55.56 104 GLN A N 1
ATOM 792 C CA . GLN A 1 104 ? -9.630 -6.949 21.065 1.00 55.56 104 GLN A CA 1
ATOM 793 C C . GLN A 1 104 ? -8.191 -6.662 20.598 1.00 55.56 104 GLN A C 1
ATOM 795 O O . GLN A 1 104 ? -7.797 -7.100 19.514 1.00 55.56 104 GLN A O 1
ATOM 800 N N . HIS A 1 105 ? -7.391 -5.961 21.410 1.00 60.62 105 HIS A N 1
ATOM 801 C CA . HIS A 1 105 ? -6.089 -5.404 21.032 1.00 60.62 105 HIS A CA 1
ATOM 802 C C . HIS A 1 105 ? -5.147 -6.480 20.476 1.00 60.62 105 HIS A C 1
ATOM 804 O O . HIS A 1 105 ? -4.577 -6.296 19.405 1.00 60.62 105 HIS A O 1
ATOM 810 N N . ALA A 1 106 ? -5.066 -7.648 21.124 1.00 59.75 106 ALA A N 1
ATOM 811 C CA . ALA A 1 106 ? -4.252 -8.771 20.654 1.00 59.75 106 ALA A CA 1
ATOM 812 C C . ALA A 1 106 ? -4.698 -9.314 19.279 1.00 59.75 106 ALA A C 1
ATOM 814 O O . ALA A 1 106 ? -3.858 -9.631 18.439 1.00 59.75 106 ALA A O 1
ATOM 815 N N . THR A 1 107 ? -6.007 -9.378 19.013 1.00 58.16 107 THR A N 1
ATOM 816 C CA . THR A 1 107 ? -6.560 -9.825 17.721 1.00 58.16 107 THR A CA 1
ATOM 817 C C . THR A 1 107 ? -6.273 -8.809 16.615 1.00 58.16 107 THR A C 1
ATOM 819 O O . THR A 1 107 ? -5.889 -9.191 15.508 1.00 58.16 107 THR A O 1
ATOM 822 N N . PHE A 1 108 ? -6.416 -7.513 16.910 1.00 61.25 108 PHE A N 1
ATOM 823 C CA . PHE A 1 108 ? -6.096 -6.449 15.959 1.00 61.25 108 PHE A CA 1
ATOM 824 C C . PHE A 1 108 ? -4.588 -6.397 15.677 1.00 61.25 108 PHE A C 1
ATOM 826 O O . PHE A 1 108 ? -4.180 -6.363 14.518 1.00 61.25 108 PHE A O 1
ATOM 833 N N . GLN A 1 109 ? -3.756 -6.468 16.719 1.00 60.28 109 GLN A N 1
ATOM 834 C CA . GLN A 1 109 ? -2.297 -6.467 16.619 1.00 60.28 109 GLN A CA 1
ATOM 835 C C . GLN A 1 109 ? -1.781 -7.670 15.819 1.00 60.28 109 GLN A C 1
ATOM 837 O O . GLN A 1 109 ? -0.977 -7.488 14.907 1.00 60.28 109 GLN A O 1
ATOM 842 N N . ALA A 1 110 ? -2.284 -8.881 16.084 1.00 63.19 110 ALA A N 1
ATOM 843 C CA . ALA A 1 110 ? -1.927 -10.074 15.315 1.00 63.19 110 ALA A CA 1
ATOM 844 C C . ALA A 1 110 ? -2.316 -9.944 13.830 1.00 63.19 110 ALA A C 1
ATOM 846 O O . ALA A 1 110 ? -1.556 -10.349 12.950 1.00 63.19 110 ALA A O 1
ATOM 847 N N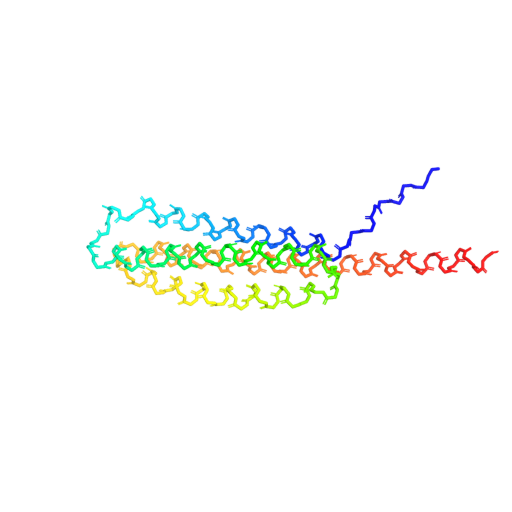 . ARG A 1 111 ? -3.468 -9.326 13.530 1.00 60.84 111 ARG A N 1
ATOM 848 C CA . ARG A 1 111 ? -3.891 -9.054 12.149 1.00 60.84 111 ARG A CA 1
ATOM 849 C C . ARG A 1 111 ? -3.020 -7.991 11.468 1.00 60.84 111 ARG A C 1
ATOM 851 O O . ARG A 1 111 ? -2.644 -8.189 10.315 1.00 60.84 111 ARG A O 1
ATOM 858 N N . ALA A 1 112 ? -2.655 -6.916 12.165 1.00 61.72 112 ALA A N 1
ATOM 859 C CA . ALA A 1 112 ? -1.737 -5.899 11.653 1.00 61.72 112 ALA A CA 1
ATOM 860 C C . ALA A 1 112 ? -0.338 -6.485 11.374 1.00 61.72 112 ALA A C 1
ATOM 862 O O . ALA A 1 112 ? 0.233 -6.242 10.312 1.00 61.72 112 ALA A O 1
ATOM 863 N N . GLN A 1 113 ? 0.178 -7.339 12.266 1.00 63.44 113 GLN A N 1
ATOM 864 C CA . GLN A 1 113 ? 1.443 -8.060 12.073 1.00 63.44 113 GLN A CA 1
ATOM 865 C C . GLN A 1 113 ? 1.390 -9.027 10.881 1.00 63.44 113 GLN A C 1
ATOM 867 O O . GLN A 1 113 ? 2.292 -9.011 10.046 1.00 63.44 113 GLN A O 1
ATOM 872 N N . ALA A 1 114 ? 0.318 -9.815 10.739 1.00 68.62 114 ALA A N 1
ATOM 873 C CA . ALA A 1 114 ? 0.138 -10.699 9.584 1.00 68.62 114 ALA A CA 1
ATOM 874 C C . ALA A 1 114 ? 0.120 -9.925 8.250 1.00 68.62 114 ALA A C 1
ATOM 876 O O . ALA A 1 114 ? 0.654 -10.395 7.249 1.00 68.62 114 ALA A O 1
ATOM 877 N N . GLN A 1 115 ? -0.434 -8.710 8.242 1.00 61.31 115 GLN A N 1
ATOM 878 C CA . GLN A 1 115 ? -0.466 -7.831 7.067 1.00 61.31 115 GLN A CA 1
ATOM 879 C C . GLN A 1 115 ? 0.872 -7.123 6.809 1.00 61.31 115 GLN A C 1
ATOM 881 O O . GLN A 1 115 ? 1.237 -6.897 5.655 1.00 61.31 115 GLN A O 1
ATOM 886 N N . ALA A 1 116 ? 1.649 -6.832 7.855 1.00 63.34 116 ALA A N 1
ATOM 887 C CA . ALA A 1 116 ? 3.034 -6.386 7.723 1.00 63.34 116 ALA A CA 1
ATOM 888 C C . ALA A 1 116 ? 3.960 -7.492 7.170 1.00 63.34 116 ALA A C 1
ATOM 890 O O . ALA A 1 116 ? 4.903 -7.176 6.448 1.00 63.34 116 ALA A O 1
ATOM 891 N N . GLN A 1 117 ? 3.666 -8.772 7.430 1.00 69.00 117 GLN A N 1
ATOM 892 C CA . GLN A 1 117 ? 4.362 -9.895 6.790 1.00 69.00 117 GLN A CA 1
ATOM 893 C C . GLN A 1 117 ? 3.917 -10.086 5.330 1.00 69.00 117 GLN A C 1
ATOM 895 O O . GLN A 1 117 ? 4.760 -10.076 4.437 1.00 69.00 117 GLN A O 1
ATOM 900 N N . ALA A 1 118 ? 2.606 -10.147 5.061 1.00 71.81 118 ALA A N 1
ATOM 901 C CA . ALA A 1 118 ? 2.072 -10.265 3.697 1.00 71.81 118 ALA A CA 1
ATOM 902 C C . ALA A 1 118 ? 2.523 -9.110 2.777 1.00 71.81 118 ALA A C 1
ATOM 904 O O . ALA A 1 118 ? 2.752 -9.304 1.582 1.00 71.81 118 ALA A O 1
ATOM 905 N N . TRP A 1 119 ? 2.742 -7.916 3.343 1.00 68.31 119 TRP A N 1
ATOM 906 C CA . TRP A 1 119 ? 3.455 -6.822 2.683 1.00 68.31 119 TRP A CA 1
ATOM 907 C C . TRP A 1 119 ? 4.870 -7.188 2.261 1.00 68.31 119 TRP A C 1
ATOM 909 O O . TRP A 1 119 ? 5.214 -7.007 1.097 1.00 68.31 119 TRP A O 1
ATOM 919 N N . GLN A 1 120 ? 5.690 -7.648 3.207 1.00 69.50 120 GLN A N 1
ATOM 920 C CA . GLN A 1 120 ? 7.090 -7.960 2.960 1.00 69.50 120 GLN A CA 1
ATOM 921 C C . GLN A 1 120 ? 7.204 -9.018 1.859 1.00 69.50 120 GLN A C 1
ATOM 923 O O . GLN A 1 120 ? 7.993 -8.854 0.932 1.00 69.50 120 GLN A O 1
ATOM 928 N N . ASP A 1 121 ? 6.343 -10.034 1.897 1.00 76.25 121 ASP A N 1
ATOM 929 C CA . ASP A 1 121 ? 6.270 -11.094 0.890 1.00 76.25 121 ASP A CA 1
ATOM 930 C C . ASP A 1 121 ? 5.823 -10.552 -0.484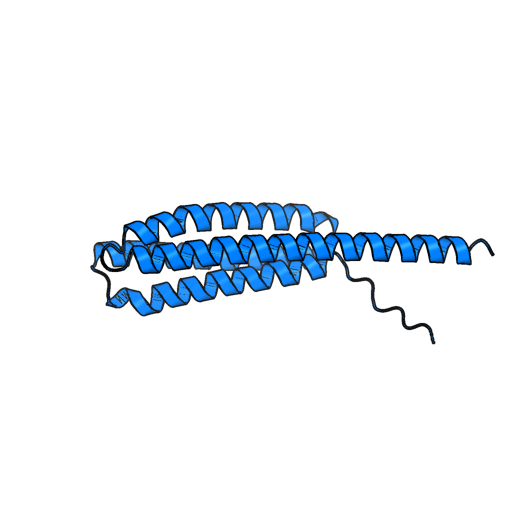 1.00 76.25 121 ASP A C 1
ATOM 932 O O . ASP A 1 121 ? 6.400 -10.900 -1.518 1.00 76.25 121 ASP A O 1
ATOM 936 N N . THR A 1 122 ? 4.862 -9.623 -0.507 1.00 73.31 122 THR A N 1
ATOM 937 C CA . THR A 1 122 ? 4.400 -8.918 -1.718 1.00 73.31 122 THR A CA 1
ATOM 938 C C . THR A 1 122 ? 5.479 -8.005 -2.324 1.00 73.31 122 THR A C 1
ATOM 940 O O . THR A 1 122 ? 5.649 -7.983 -3.544 1.00 73.31 122 THR A O 1
ATOM 943 N N . VAL A 1 123 ? 6.265 -7.295 -1.505 1.00 70.50 123 VAL A N 1
ATOM 944 C CA . VAL A 1 123 ? 7.420 -6.489 -1.958 1.00 70.50 123 VAL A CA 1
ATOM 945 C C . VAL A 1 123 ? 8.538 -7.379 -2.484 1.00 70.50 123 VAL A C 1
ATOM 947 O O . VAL A 1 123 ? 9.075 -7.101 -3.555 1.00 70.50 123 VAL A O 1
ATOM 950 N N . ASN A 1 124 ? 8.857 -8.468 -1.782 1.00 75.25 124 ASN A N 1
ATOM 951 C CA . ASN A 1 124 ? 9.852 -9.444 -2.225 1.00 75.25 124 ASN A CA 1
ATOM 952 C C . ASN A 1 124 ? 9.450 -10.037 -3.590 1.00 75.25 124 ASN A C 1
ATOM 954 O O . ASN A 1 124 ? 10.272 -10.097 -4.503 1.00 75.25 124 ASN A O 1
ATOM 958 N N . THR A 1 125 ? 8.167 -10.376 -3.762 1.00 81.94 125 THR A N 1
ATOM 959 C CA . THR A 1 125 ? 7.598 -10.882 -5.024 1.00 81.94 125 THR A CA 1
ATOM 960 C C . THR A 1 125 ? 7.671 -9.846 -6.152 1.00 81.94 125 THR A C 1
ATOM 962 O O . THR A 1 125 ? 8.006 -10.199 -7.282 1.00 81.94 125 THR A O 1
ATOM 965 N N . TYR A 1 126 ? 7.396 -8.567 -5.872 1.00 75.62 126 TYR A N 1
ATOM 966 C CA . TYR A 1 126 ? 7.562 -7.484 -6.851 1.00 75.62 126 TYR A CA 1
ATOM 967 C C . TYR A 1 126 ? 9.026 -7.319 -7.275 1.00 75.62 126 TYR A C 1
ATOM 969 O O . TYR A 1 126 ? 9.311 -7.294 -8.470 1.00 75.62 126 TYR A O 1
ATOM 977 N N . MET A 1 127 ? 9.956 -7.257 -6.317 1.00 76.44 127 MET A N 1
ATOM 978 C CA . MET A 1 127 ? 11.384 -7.095 -6.610 1.00 76.44 127 MET A CA 1
ATOM 979 C C . MET A 1 127 ? 11.945 -8.286 -7.394 1.00 76.44 127 MET A C 1
ATOM 981 O O . MET A 1 127 ? 12.738 -8.084 -8.309 1.00 76.44 127 MET A O 1
ATOM 985 N N . GLN A 1 128 ? 11.497 -9.509 -7.093 1.00 83.38 128 GLN A N 1
ATOM 986 C CA . GLN A 1 128 ? 11.838 -10.689 -7.884 1.00 83.38 128 GLN A CA 1
ATOM 987 C C . GLN A 1 128 ? 11.342 -10.549 -9.331 1.00 83.38 128 GLN A C 1
ATOM 989 O O . GLN A 1 128 ? 12.152 -10.606 -10.249 1.00 83.38 128 GLN A O 1
ATOM 994 N N . ARG A 1 129 ? 10.046 -10.272 -9.540 1.00 80.44 129 ARG A N 1
ATOM 995 C CA . ARG A 1 129 ? 9.468 -10.119 -10.890 1.00 80.44 129 ARG A CA 1
ATOM 996 C C . ARG A 1 129 ? 10.108 -8.984 -11.691 1.00 80.44 129 ARG A C 1
ATOM 998 O O . ARG A 1 129 ? 10.238 -9.100 -12.905 1.00 80.44 129 ARG A O 1
ATOM 1005 N N . LEU A 1 130 ? 10.508 -7.895 -11.033 1.00 78.62 130 LEU A N 1
ATOM 1006 C CA . LEU A 1 130 ? 11.218 -6.784 -11.667 1.00 78.62 130 LEU A CA 1
ATOM 1007 C C . LEU A 1 130 ? 12.596 -7.225 -12.194 1.00 78.62 130 LEU A C 1
ATOM 1009 O O . LEU A 1 130 ? 12.964 -6.872 -13.314 1.00 78.62 130 LEU A O 1
ATOM 1013 N N . ASN A 1 131 ? 13.325 -8.033 -11.417 1.00 78.56 131 ASN A N 1
ATOM 1014 C CA . ASN A 1 131 ? 14.603 -8.613 -11.831 1.00 78.56 131 ASN A CA 1
ATOM 1015 C C . ASN A 1 131 ? 14.414 -9.663 -12.941 1.00 78.56 131 ASN A C 1
ATOM 1017 O O . ASN A 1 131 ? 15.137 -9.624 -13.934 1.00 78.56 131 ASN A O 1
ATOM 1021 N N . ASP A 1 132 ? 13.409 -10.540 -12.824 1.00 81.81 132 ASP A N 1
ATOM 1022 C CA . ASP A 1 132 ? 13.074 -11.539 -13.851 1.00 81.81 132 ASP A CA 1
ATOM 1023 C C . ASP A 1 132 ? 12.804 -10.862 -15.210 1.00 81.81 132 ASP A C 1
ATOM 1025 O O . ASP A 1 132 ? 13.291 -11.315 -16.245 1.00 81.81 132 ASP A O 1
ATOM 1029 N N . VAL A 1 133 ? 12.069 -9.742 -15.207 1.00 78.38 133 VAL A N 1
ATOM 1030 C CA . VAL A 1 133 ? 11.808 -8.905 -16.390 1.00 78.38 133 VAL A CA 1
ATOM 1031 C C . VAL A 1 133 ? 13.082 -8.264 -16.938 1.00 78.38 133 VAL A C 1
ATOM 1033 O O . VAL A 1 133 ? 13.311 -8.293 -18.148 1.00 78.38 133 VAL A O 1
ATOM 1036 N N . HIS A 1 134 ? 13.920 -7.686 -16.074 1.00 79.06 134 HIS A N 1
ATOM 1037 C CA . HIS A 1 134 ? 15.186 -7.076 -16.481 1.00 79.06 134 HIS A CA 1
ATOM 1038 C C . HIS A 1 134 ? 16.097 -8.087 -17.193 1.00 79.06 134 HIS A C 1
ATOM 1040 O O . HIS A 1 134 ? 16.607 -7.808 -18.281 1.00 79.06 134 HIS A O 1
ATOM 1046 N N . ASP A 1 135 ? 16.256 -9.279 -16.618 1.00 82.50 135 ASP A N 1
ATOM 1047 C CA . ASP A 1 135 ? 17.159 -10.299 -17.145 1.00 82.50 135 ASP A CA 1
ATOM 1048 C C . ASP A 1 135 ? 16.599 -10.967 -18.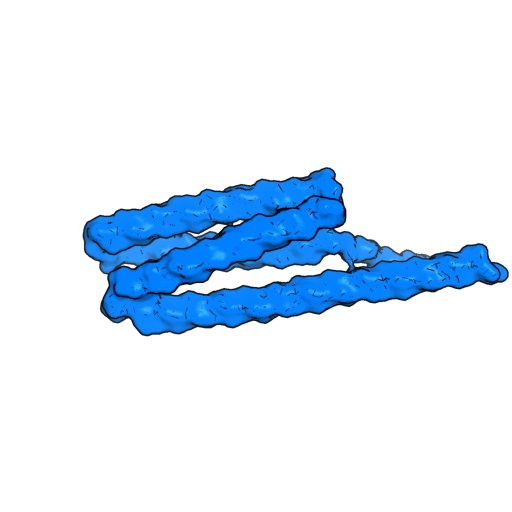412 1.00 82.50 135 ASP A C 1
ATOM 1050 O O . ASP A 1 135 ? 17.356 -11.197 -19.358 1.00 82.50 135 ASP A O 1
ATOM 1054 N N . GLN A 1 136 ? 15.276 -11.162 -18.512 1.00 81.81 136 GLN A N 1
ATOM 1055 C CA . GLN A 1 136 ? 14.619 -11.558 -19.766 1.00 81.81 136 GLN A CA 1
ATOM 1056 C C . GLN A 1 136 ? 14.857 -10.531 -20.881 1.00 81.81 136 GLN A C 1
ATOM 1058 O O . GLN A 1 136 ? 15.295 -10.902 -21.973 1.00 81.81 136 GLN A O 1
ATOM 1063 N N . ASN A 1 137 ? 14.632 -9.243 -20.604 1.00 79.81 137 ASN A N 1
ATOM 1064 C CA . ASN A 1 137 ? 14.829 -8.165 -21.577 1.00 79.81 137 ASN A CA 1
ATOM 1065 C C . ASN A 1 137 ? 16.292 -8.077 -22.030 1.00 79.81 137 ASN A C 1
ATOM 1067 O O . ASN A 1 137 ? 16.561 -7.925 -23.224 1.00 79.81 137 ASN A O 1
ATOM 1071 N N . LYS A 1 138 ? 17.243 -8.238 -21.101 1.00 82.75 138 LYS A N 1
ATOM 1072 C CA . LYS A 1 138 ? 18.674 -8.303 -21.409 1.00 82.75 138 LYS A CA 1
ATOM 1073 C C . LYS A 1 138 ? 18.999 -9.486 -22.325 1.00 82.75 138 LYS A C 1
ATOM 1075 O O . LYS A 1 138 ? 19.580 -9.277 -23.386 1.00 82.75 138 LYS A O 1
ATOM 1080 N N . THR A 1 139 ? 18.602 -10.708 -21.962 1.00 84.50 139 THR A N 1
ATOM 1081 C CA . THR A 1 139 ? 18.859 -11.909 -22.778 1.00 84.50 139 THR A CA 1
ATOM 1082 C C . THR A 1 139 ? 18.210 -11.807 -24.161 1.00 84.50 139 THR A C 1
ATOM 1084 O O . THR A 1 139 ? 18.815 -12.197 -25.159 1.00 84.50 139 THR A O 1
ATOM 1087 N N . GLN A 1 140 ? 17.007 -11.234 -24.257 1.00 79.00 140 GLN A N 1
ATOM 1088 C CA . GLN A 1 140 ? 16.333 -11.015 -25.536 1.00 79.00 140 GLN A CA 1
ATOM 1089 C C . GLN A 1 140 ? 17.055 -9.963 -26.399 1.00 79.00 140 GLN A C 1
ATOM 1091 O O . GLN A 1 140 ? 17.158 -10.150 -27.612 1.00 79.00 140 GLN A O 1
ATOM 1096 N N . ALA A 1 141 ? 17.594 -8.895 -25.801 1.00 81.25 141 ALA A N 1
ATOM 1097 C CA . ALA A 1 141 ? 18.404 -7.901 -26.504 1.00 81.25 141 ALA A CA 1
ATOM 1098 C C . ALA A 1 141 ? 19.748 -8.481 -26.984 1.00 81.25 141 ALA A C 1
ATOM 1100 O O . ALA A 1 141 ? 20.117 -8.289 -28.141 1.00 81.25 141 ALA A O 1
ATOM 1101 N N . GLU A 1 142 ? 20.448 -9.248 -26.142 1.00 85.94 142 GLU A N 1
ATOM 1102 C CA . GLU A 1 142 ? 21.689 -9.950 -26.507 1.00 85.94 142 GLU A CA 1
ATOM 1103 C C . GLU A 1 142 ? 21.455 -10.932 -27.672 1.00 85.94 142 GLU A C 1
ATOM 1105 O O . GLU A 1 142 ? 22.222 -10.947 -28.637 1.00 85.94 142 GLU A O 1
ATOM 1110 N N . ALA A 1 143 ? 20.344 -11.679 -27.650 1.00 86.50 143 ALA A N 1
ATOM 1111 C CA . ALA A 1 143 ? 19.953 -12.573 -28.740 1.00 86.50 143 ALA A CA 1
ATOM 1112 C C . ALA A 1 143 ? 19.607 -11.828 -30.046 1.00 86.50 143 ALA A C 1
ATOM 1114 O O . ALA A 1 143 ? 19.973 -12.295 -31.126 1.00 86.50 143 ALA A O 1
ATOM 1115 N N . GLN A 1 144 ? 18.942 -10.668 -29.973 1.00 81.38 144 GLN A N 1
ATOM 1116 C CA . GLN A 1 144 ? 18.666 -9.832 -31.151 1.00 81.38 144 GLN A CA 1
ATOM 1117 C C . GLN A 1 144 ? 19.951 -9.246 -31.750 1.00 81.38 144 GLN A C 1
ATOM 1119 O O . GLN A 1 144 ? 20.125 -9.279 -32.966 1.00 81.38 144 GLN A O 1
ATOM 1124 N N . VAL A 1 145 ? 20.879 -8.762 -30.917 1.00 85.31 145 VAL A N 1
ATOM 1125 C CA . VAL A 1 145 ? 22.185 -8.261 -31.379 1.00 85.31 145 VAL A CA 1
ATOM 1126 C C . VAL A 1 145 ? 22.982 -9.372 -32.064 1.00 85.31 145 VAL A C 1
ATOM 1128 O O . VAL A 1 145 ? 23.516 -9.142 -33.146 1.00 85.31 145 VAL A O 1
ATOM 1131 N N . ALA A 1 146 ? 22.998 -10.586 -31.505 1.00 85.62 146 ALA A N 1
ATOM 1132 C CA . ALA A 1 146 ? 23.652 -11.735 -32.132 1.00 85.62 146 ALA A CA 1
ATOM 1133 C C . ALA A 1 146 ? 23.018 -12.117 -33.487 1.00 85.62 146 ALA A C 1
ATOM 1135 O O . ALA A 1 146 ? 23.741 -12.417 -34.433 1.00 85.62 146 ALA A O 1
ATOM 1136 N N . GLN A 1 147 ? 21.686 -12.054 -33.617 1.00 82.50 147 GLN A N 1
ATOM 1137 C CA . GLN A 1 147 ? 20.986 -12.298 -34.890 1.00 82.50 147 GLN A CA 1
ATOM 1138 C C . GLN A 1 147 ? 21.237 -11.215 -35.951 1.00 82.50 147 GLN A C 1
ATOM 1140 O O . GLN A 1 147 ? 21.144 -11.506 -37.138 1.00 82.50 147 GLN A O 1
ATOM 1145 N N . LEU A 1 148 ? 21.562 -9.984 -35.546 1.00 80.06 148 LEU A N 1
ATOM 1146 C CA . LEU A 1 148 ? 21.920 -8.881 -36.450 1.00 80.06 148 LEU A CA 1
ATOM 1147 C C . LEU A 1 148 ? 23.414 -8.864 -36.835 1.00 80.06 148 LEU A C 1
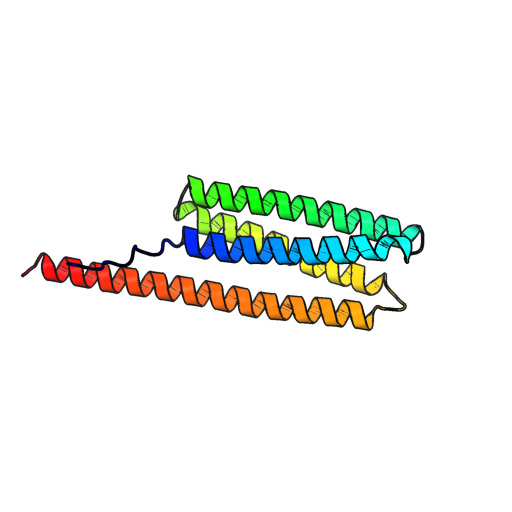ATOM 1149 O O . LEU A 1 148 ? 23.829 -8.012 -37.620 1.00 80.06 148 LEU A O 1
ATOM 1153 N N . GLN A 1 149 ? 24.219 -9.771 -36.274 1.00 76.00 149 GLN A N 1
ATOM 1154 C CA . GLN A 1 149 ? 25.666 -9.895 -36.505 1.00 76.00 149 GLN A CA 1
ATOM 1155 C C . GLN A 1 149 ? 26.057 -11.197 -37.236 1.00 76.00 149 GLN A C 1
ATOM 1157 O O . GLN A 1 149 ? 27.252 -11.466 -37.381 1.00 76.00 149 GLN A O 1
ATOM 1162 N N . ALA A 1 150 ? 25.073 -11.988 -37.680 1.00 62.56 150 ALA A N 1
ATOM 1163 C CA . ALA A 1 150 ? 25.228 -13.297 -38.324 1.00 62.56 150 ALA A CA 1
ATOM 1164 C C . ALA A 1 150 ? 24.805 -13.285 -39.805 1.00 62.56 150 ALA A C 1
ATOM 1166 O O . ALA A 1 150 ? 25.441 -14.036 -40.578 1.00 62.56 150 ALA A O 1
#

Foldseek 3Di:
DDPPPPQDFLLNLLLVLLVVVLVVLVVVLVVLVVCLVVDDPVLSVLSVVVSVLSVVLSVVSVVLSVVCVVVDDVSSVVSVVVNVVSVVVVLVSLLVNLVSVPVCNVVSVVVSVVVVVVVVVSVVVSVVVSVVSVVVVVVVVVVVVVVVVD